Protein AF-A0A1F7D839-F1 (afdb_monomer_lite)

pLDDT: mean 85.62, std 17.8, range [34.28, 97.19]

Secondary structure (DSSP, 8-state):
-----------------------HHHHHHSHHHHHHHHH-SS--HHHHHHHHHHGGGS-HHHHHHHHHHHHHHHHHHHHHHHHHHHHHHHHHHHHHHHHHHHHHHHHHHHHHHHHHHHHHHHHHHHHHHHHHHHTT-

Foldseek 3Di:
DDDDDDPDDDDPPPPDPLDQDADVVCCVVPVPLLVLLVPDPVDDSVRSNVCRVCVVVDDPVRSVVSSVVSVVSVVVVVVVVVVVVVVVVVVVVVVVVVVVVVVVVVVVVVVVVVVVVVVVVVVVVVVVVVVVVVVVD

Structure (mmCIF, N/CA/C/O backbone):
data_AF-A0A1F7D839-F1
#
_entry.id   AF-A0A1F7D839-F1
#
loop_
_atom_site.group_PDB
_atom_site.id
_atom_site.type_symbol
_atom_site.label_atom_id
_atom_site.label_alt_id
_atom_site.label_comp_id
_atom_site.label_asym_id
_atom_site.label_entity_id
_atom_site.label_seq_id
_atom_site.pdbx_PDB_ins_code
_atom_site.Cartn_x
_atom_site.Cartn_y
_atom_site.Cartn_z
_atom_site.occupancy
_atom_site.B_iso_or_equiv
_atom_site.auth_seq_id
_atom_site.auth_comp_id
_atom_site.auth_asym_id
_atom_site.auth_atom_id
_atom_site.pdbx_PDB_model_num
ATOM 1 N N . MET A 1 1 ? -49.360 34.732 -10.204 1.00 42.09 1 MET A N 1
ATOM 2 C CA . MET A 1 1 ? -48.818 33.584 -10.960 1.00 42.09 1 MET A CA 1
ATOM 3 C C . MET A 1 1 ? -47.312 33.743 -11.004 1.00 42.09 1 MET A C 1
ATOM 5 O O . MET A 1 1 ? -46.820 34.710 -11.570 1.00 42.09 1 MET A O 1
ATOM 9 N N . ILE A 1 2 ? -46.635 32.881 -10.255 1.00 42.38 2 ILE A N 1
ATOM 10 C CA . ILE A 1 2 ? -45.203 32.903 -9.953 1.00 42.38 2 ILE A CA 1
ATOM 11 C C . ILE A 1 2 ? -44.461 32.278 -11.145 1.00 42.38 2 ILE A C 1
ATOM 13 O O . ILE A 1 2 ? -44.912 31.267 -11.675 1.00 42.38 2 ILE A O 1
ATOM 17 N N . ARG A 1 3 ? -43.379 32.913 -11.613 1.00 46.06 3 ARG A N 1
ATOM 18 C CA . ARG A 1 3 ? -42.468 32.339 -12.615 1.00 46.06 3 ARG A CA 1
ATOM 19 C C . ARG A 1 3 ? -41.436 31.496 -11.872 1.00 46.06 3 ARG A C 1
ATOM 21 O O . ARG A 1 3 ? -40.527 32.049 -11.259 1.00 46.06 3 ARG A O 1
ATOM 28 N N . ASP A 1 4 ? -41.621 30.183 -11.916 1.00 44.28 4 ASP A N 1
ATOM 29 C CA . ASP A 1 4 ? -40.698 29.210 -11.347 1.00 44.28 4 ASP A CA 1
ATOM 30 C C . ASP A 1 4 ? -39.407 29.115 -12.170 1.00 44.28 4 ASP A C 1
ATOM 32 O O . ASP A 1 4 ? -39.407 28.855 -13.371 1.00 44.28 4 ASP A O 1
ATOM 36 N N . SER A 1 5 ? -38.308 29.391 -11.471 1.00 45.00 5 SER A N 1
ATOM 37 C CA . SER A 1 5 ? -37.094 28.577 -11.389 1.00 45.00 5 SER A CA 1
ATOM 38 C C . SER A 1 5 ? -36.917 27.456 -12.424 1.00 45.00 5 SER A C 1
ATOM 40 O O . SER A 1 5 ? -37.603 26.440 -12.371 1.00 45.00 5 SER A O 1
ATOM 42 N N . ALA A 1 6 ? -35.878 27.582 -13.254 1.00 46.62 6 ALA A N 1
ATOM 43 C CA . ALA A 1 6 ? -35.004 26.459 -13.594 1.00 46.62 6 ALA A CA 1
ATOM 44 C C . ALA A 1 6 ? -33.684 26.981 -14.181 1.00 46.62 6 ALA A C 1
ATOM 46 O O . ALA A 1 6 ? -33.511 27.136 -15.388 1.00 46.62 6 ALA A O 1
ATOM 47 N N . TYR A 1 7 ? -32.735 27.240 -13.285 1.00 40.94 7 TYR A N 1
ATOM 48 C CA . TYR A 1 7 ? -31.309 27.239 -13.584 1.00 40.94 7 TYR A CA 1
ATOM 49 C C . TYR A 1 7 ? -30.934 25.797 -13.968 1.00 40.94 7 TYR A C 1
ATOM 51 O O . TYR A 1 7 ? -30.691 24.960 -13.102 1.00 40.94 7 TYR A O 1
ATOM 59 N N . SER A 1 8 ? -30.984 25.462 -15.260 1.00 44.66 8 SER A N 1
ATOM 60 C CA . SER A 1 8 ? -30.549 24.151 -15.750 1.00 44.66 8 SER A CA 1
ATOM 61 C C . SER A 1 8 ? -29.035 24.171 -15.929 1.00 44.66 8 SER A C 1
ATOM 63 O O . SER A 1 8 ? -28.501 24.515 -16.981 1.00 44.66 8 SER A O 1
ATOM 65 N N . GLY A 1 9 ? -28.339 23.848 -14.841 1.00 43.59 9 GLY A N 1
ATOM 66 C CA . GLY A 1 9 ? -26.965 23.391 -14.906 1.00 43.59 9 GLY A CA 1
ATOM 67 C C . GLY A 1 9 ? -26.942 21.974 -15.462 1.00 43.59 9 GLY A C 1
ATOM 68 O O . GLY A 1 9 ? -27.378 21.040 -14.794 1.00 43.59 9 GLY A O 1
ATOM 69 N N . HIS A 1 10 ? -26.385 21.804 -16.655 1.00 45.75 10 HIS A N 1
ATOM 70 C CA . HIS A 1 10 ? -25.750 20.554 -17.050 1.00 45.75 10 HIS A CA 1
ATOM 71 C C . HIS A 1 10 ? -24.274 20.849 -17.276 1.00 45.75 10 HIS A C 1
ATOM 73 O O . HIS A 1 10 ? -23.823 21.201 -18.362 1.00 45.75 10 HIS A O 1
ATOM 79 N N . VAL A 1 11 ? -23.551 20.749 -16.158 1.00 42.53 11 VAL A N 1
ATOM 80 C CA . VAL A 1 11 ? -22.141 20.373 -16.107 1.00 42.53 11 VAL A CA 1
ATOM 81 C C . VAL A 1 11 ? -21.924 19.245 -17.110 1.00 42.53 11 VAL A C 1
ATOM 83 O O . VAL A 1 11 ? -22.442 18.142 -16.944 1.00 42.53 11 VAL A O 1
ATOM 86 N N . ALA A 1 12 ? -21.198 19.554 -18.180 1.00 39.97 12 ALA A N 1
ATOM 87 C CA . ALA A 1 12 ? -20.601 18.543 -19.025 1.00 39.97 12 ALA A CA 1
ATOM 88 C C . ALA A 1 12 ? -19.594 17.789 -18.151 1.00 39.97 12 ALA A C 1
ATOM 90 O O . ALA A 1 12 ? -18.497 18.277 -17.888 1.00 39.97 12 ALA A O 1
ATOM 91 N N . ASP A 1 13 ? -20.012 16.629 -17.650 1.00 38.56 13 ASP A N 1
ATOM 92 C CA . ASP A 1 13 ? -19.143 15.639 -17.027 1.00 38.56 13 ASP A CA 1
ATOM 93 C C . ASP A 1 13 ? -18.231 15.073 -18.125 1.00 38.56 13 ASP A C 1
ATOM 95 O O . ASP A 1 13 ? -18.497 14.042 -18.745 1.00 38.56 13 ASP A O 1
ATOM 99 N N . SER A 1 14 ? -17.179 15.825 -18.451 1.00 34.28 14 SER A N 1
ATOM 100 C CA . SER A 1 14 ? -16.075 15.353 -19.270 1.00 34.28 14 SER A CA 1
ATOM 101 C C . SER A 1 14 ? -15.263 14.366 -18.437 1.00 34.28 14 SER A C 1
ATOM 103 O O . SER A 1 14 ? -14.247 14.723 -17.841 1.00 34.28 14 SER A O 1
ATOM 105 N N . LYS A 1 15 ? -15.711 13.109 -18.398 1.00 39.03 15 LYS A N 1
ATOM 106 C CA . LYS A 1 15 ? -14.861 11.989 -17.992 1.00 39.03 15 LYS A CA 1
ATOM 107 C C . LYS A 1 15 ? -13.721 11.879 -18.999 1.00 39.03 15 LYS A C 1
ATOM 109 O O . LYS A 1 15 ? -13.871 11.322 -20.083 1.00 39.03 15 LYS A O 1
ATOM 114 N N . THR A 1 16 ? -12.593 12.472 -18.639 1.00 36.50 16 THR A N 1
ATOM 115 C CA . THR A 1 16 ? -11.294 12.331 -19.286 1.00 36.50 16 THR A CA 1
ATOM 116 C C . THR A 1 16 ? -10.898 10.859 -19.326 1.00 36.50 16 THR A C 1
ATOM 118 O O . THR A 1 16 ? -10.528 10.278 -18.310 1.00 36.50 16 THR A O 1
ATOM 121 N N . SER A 1 17 ? -10.961 10.239 -20.501 1.00 45.34 17 SER A N 1
ATOM 122 C CA . SER A 1 17 ? -10.270 8.979 -20.768 1.00 45.34 17 SER A CA 1
ATOM 123 C C . SER A 1 17 ? -8.862 9.284 -21.290 1.00 45.34 17 SER A C 1
ATOM 125 O O . SER A 1 17 ? -8.618 9.242 -22.497 1.00 45.34 17 SER A O 1
ATOM 127 N N . THR A 1 18 ? -7.929 9.624 -20.400 1.00 52.62 18 THR A N 1
ATOM 128 C CA . THR A 1 18 ? -6.491 9.721 -20.705 1.00 52.62 18 THR A CA 1
ATOM 129 C C . THR A 1 18 ? -5.874 8.323 -20.715 1.00 52.62 18 THR A C 1
ATOM 131 O O . THR A 1 18 ? -5.151 7.919 -19.815 1.00 52.62 18 THR A O 1
ATOM 134 N N . GLY A 1 19 ? -6.207 7.523 -21.730 1.00 76.19 19 GLY A N 1
ATOM 135 C CA . GLY A 1 19 ? -5.601 6.203 -21.901 1.00 76.19 19 GLY A CA 1
ATOM 136 C C . GLY A 1 19 ? -4.135 6.324 -22.323 1.00 76.19 19 GLY A C 1
ATOM 137 O O . GLY A 1 19 ? -3.863 6.789 -23.432 1.00 76.19 19 GLY A O 1
ATOM 138 N N . ILE A 1 20 ? -3.212 5.881 -21.463 1.00 87.00 20 ILE A N 1
ATOM 139 C CA . ILE A 1 20 ? -1.769 5.814 -21.750 1.00 87.00 20 ILE A CA 1
ATOM 140 C C . ILE A 1 20 ? -1.540 4.950 -22.998 1.00 87.00 20 ILE A C 1
ATOM 142 O O . ILE A 1 20 ? -1.973 3.797 -23.075 1.00 87.00 20 ILE A O 1
ATOM 146 N N . GLN A 1 21 ? -0.845 5.510 -23.983 1.00 92.56 21 GLN A N 1
ATOM 147 C CA . GLN A 1 21 ? -0.511 4.871 -25.249 1.00 92.56 21 GLN A CA 1
ATOM 148 C C . GLN A 1 21 ? 0.834 4.162 -25.129 1.00 92.56 21 GLN A C 1
ATOM 150 O O . GLN A 1 21 ? 1.883 4.794 -24.999 1.00 92.56 21 GLN A O 1
ATOM 155 N N . ILE A 1 22 ? 0.806 2.832 -25.201 1.00 91.00 22 ILE A N 1
ATOM 156 C CA . ILE A 1 22 ? 2.002 1.999 -25.064 1.00 91.00 22 ILE A CA 1
ATOM 157 C C . ILE A 1 22 ? 2.167 1.157 -26.331 1.00 91.00 22 ILE A C 1
ATOM 159 O O . ILE A 1 22 ? 1.348 0.260 -26.561 1.00 91.00 22 ILE A O 1
ATOM 163 N N . PRO A 1 23 ? 3.222 1.401 -27.128 1.00 92.88 23 PRO A N 1
ATOM 164 C CA . PRO A 1 23 ? 3.565 0.570 -28.276 1.00 92.88 23 PRO A CA 1
ATOM 165 C C . PRO A 1 23 ? 3.751 -0.900 -27.887 1.00 92.88 23 PRO A C 1
ATOM 167 O O . PRO A 1 23 ? 4.393 -1.212 -26.880 1.00 92.88 23 PRO A O 1
ATOM 170 N N . ASP A 1 24 ? 3.238 -1.819 -28.704 1.00 91.62 24 ASP A N 1
ATOM 171 C CA . ASP A 1 24 ? 3.298 -3.256 -28.405 1.00 91.62 24 ASP A CA 1
ATOM 172 C C . ASP A 1 24 ? 4.733 -3.794 -28.342 1.00 91.62 24 ASP A C 1
ATOM 174 O O . ASP A 1 24 ? 5.024 -4.697 -27.556 1.00 91.62 24 ASP A O 1
ATOM 178 N N . ASP A 1 25 ? 5.655 -3.198 -29.097 1.00 92.56 25 ASP A N 1
ATOM 179 C CA . ASP A 1 25 ? 7.074 -3.553 -29.050 1.00 92.56 25 ASP A CA 1
ATOM 180 C C . ASP A 1 25 ? 7.700 -3.231 -27.688 1.00 92.56 25 ASP A C 1
ATOM 182 O O . ASP A 1 25 ? 8.493 -4.020 -27.169 1.00 92.56 25 ASP A O 1
ATOM 186 N N . LEU A 1 26 ? 7.298 -2.123 -27.053 1.00 92.81 26 LEU A N 1
ATOM 187 C CA . LEU A 1 26 ? 7.756 -1.777 -25.705 1.00 92.81 26 LEU A CA 1
ATOM 188 C C . LEU A 1 26 ? 7.143 -2.690 -24.647 1.00 92.81 26 LEU A C 1
ATOM 190 O O . LEU A 1 26 ? 7.860 -3.115 -23.743 1.00 92.81 26 LEU A O 1
ATOM 194 N N . LYS A 1 27 ? 5.867 -3.071 -24.790 1.00 92.12 27 LYS A N 1
ATOM 195 C CA . LYS A 1 27 ? 5.242 -4.068 -23.901 1.00 92.12 27 LYS A CA 1
ATOM 196 C C . LYS A 1 27 ? 5.970 -5.408 -23.956 1.00 92.12 27 LYS A C 1
ATOM 198 O O . LYS A 1 27 ? 6.146 -6.046 -22.926 1.00 92.12 27 LYS A O 1
ATOM 203 N N . LYS A 1 28 ? 6.406 -5.833 -25.145 1.00 94.00 28 LYS A N 1
ATOM 204 C CA . LYS A 1 28 ? 7.153 -7.087 -25.326 1.00 94.00 28 LYS A CA 1
ATOM 205 C C . LYS A 1 28 ? 8.584 -6.992 -24.807 1.00 94.00 28 LYS A C 1
ATOM 207 O O . LYS A 1 28 ? 9.078 -7.951 -24.225 1.00 94.00 28 LYS A O 1
ATOM 212 N N . LYS A 1 29 ? 9.253 -5.856 -25.024 1.00 92.56 29 LYS A N 1
ATOM 213 C CA . LYS A 1 29 ? 10.661 -5.663 -24.649 1.00 92.56 29 LYS A CA 1
ATOM 214 C C . LYS A 1 29 ? 10.847 -5.398 -23.154 1.00 92.56 29 LYS A C 1
ATOM 216 O O . LYS A 1 29 ? 11.829 -5.856 -22.578 1.00 92.56 29 LYS A O 1
ATOM 221 N N . PHE A 1 30 ? 9.911 -4.685 -22.530 1.00 93.62 30 PHE A N 1
ATOM 222 C CA . PHE A 1 30 ? 9.997 -4.251 -21.134 1.00 93.62 30 PHE A CA 1
ATOM 223 C C . PHE A 1 30 ? 8.700 -4.525 -20.345 1.00 93.62 30 PHE A C 1
ATOM 225 O O . PHE A 1 30 ? 8.171 -3.608 -19.714 1.00 93.62 30 PHE A O 1
ATOM 232 N N . PRO A 1 31 ? 8.171 -5.764 -20.338 1.00 93.88 31 PRO A N 1
ATOM 233 C CA . PRO A 1 31 ? 6.862 -6.063 -19.750 1.00 93.88 31 PRO A CA 1
ATOM 234 C C . PRO A 1 31 ? 6.789 -5.708 -18.260 1.00 93.88 31 PRO A C 1
ATOM 236 O O . PRO A 1 31 ? 5.824 -5.092 -17.811 1.00 93.88 31 PRO A O 1
ATOM 239 N N . GLU A 1 32 ? 7.831 -6.043 -17.497 1.00 93.12 32 GLU A N 1
ATOM 240 C CA . GLU A 1 32 ? 7.885 -5.758 -16.059 1.00 93.12 32 GLU A CA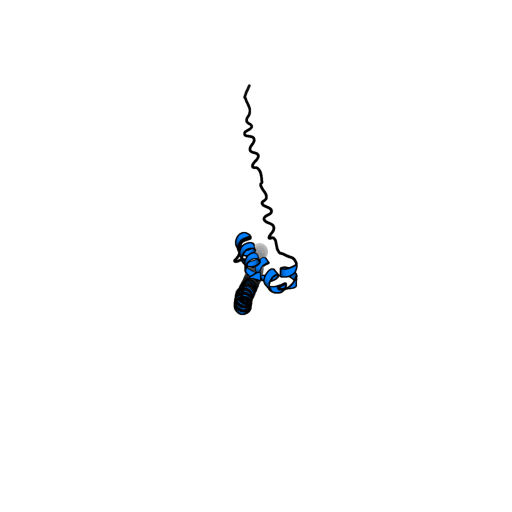 1
ATOM 241 C C . GLU A 1 32 ? 7.971 -4.260 -15.765 1.00 93.12 32 GLU A C 1
ATOM 243 O O . GLU A 1 32 ? 7.256 -3.762 -14.902 1.00 93.12 32 GLU A O 1
ATOM 248 N N . LEU A 1 33 ? 8.828 -3.533 -16.488 1.00 94.81 33 LEU A N 1
ATOM 249 C CA . LEU A 1 33 ? 9.035 -2.105 -16.256 1.00 94.81 33 LEU A CA 1
ATOM 250 C C . LEU A 1 33 ? 7.803 -1.286 -16.653 1.00 94.81 33 LEU A C 1
ATOM 252 O O . LEU A 1 33 ? 7.428 -0.370 -15.931 1.00 94.81 33 LEU A O 1
ATOM 256 N N . ILE A 1 34 ? 7.131 -1.656 -17.747 1.00 95.25 34 ILE A N 1
ATOM 257 C CA . ILE A 1 34 ? 5.833 -1.076 -18.106 1.00 95.25 34 ILE A CA 1
ATOM 258 C C . ILE A 1 34 ? 4.813 -1.323 -16.990 1.00 95.25 34 ILE A C 1
ATOM 260 O O . ILE A 1 34 ? 4.105 -0.399 -16.598 1.00 95.25 34 ILE A O 1
ATOM 264 N N . GLY A 1 35 ? 4.770 -2.539 -16.437 1.00 94.38 35 GLY A N 1
ATOM 265 C CA . GLY A 1 35 ? 3.924 -2.845 -15.285 1.00 94.38 35 GLY A CA 1
ATOM 266 C C . GLY A 1 35 ? 4.221 -1.948 -14.081 1.00 94.38 35 GLY A C 1
ATOM 267 O O . GLY A 1 35 ? 3.291 -1.420 -13.479 1.00 94.38 35 GLY A O 1
ATOM 268 N N . LEU A 1 36 ? 5.500 -1.731 -13.763 1.00 95.88 36 LEU A N 1
ATOM 269 C CA . LEU A 1 36 ? 5.922 -0.853 -12.669 1.00 95.88 36 LEU A CA 1
ATOM 270 C C . LEU A 1 36 ? 5.535 0.612 -12.907 1.00 95.88 36 LEU A C 1
ATOM 272 O O . LEU A 1 36 ? 5.005 1.238 -11.999 1.00 95.88 36 LEU A O 1
ATOM 276 N N . ILE A 1 37 ? 5.731 1.145 -14.117 1.00 94.75 37 ILE A N 1
ATOM 277 C CA . ILE A 1 37 ? 5.356 2.528 -14.461 1.00 94.75 37 ILE A CA 1
ATOM 278 C C . ILE A 1 37 ? 3.841 2.729 -14.320 1.00 94.75 37 ILE A C 1
ATOM 280 O O . ILE A 1 37 ? 3.394 3.713 -13.740 1.00 94.75 37 ILE A O 1
ATOM 284 N N . LEU A 1 38 ? 3.038 1.780 -14.811 1.00 93.12 38 LEU A N 1
ATOM 285 C CA . LEU A 1 38 ? 1.576 1.865 -14.729 1.00 93.12 38 LEU A CA 1
ATOM 286 C C . LEU A 1 38 ? 1.035 1.716 -13.303 1.00 93.12 38 LEU A C 1
ATOM 288 O O . LEU A 1 38 ? -0.026 2.254 -13.001 1.00 93.12 38 LEU A O 1
ATOM 292 N N . GLN A 1 39 ? 1.737 0.967 -12.451 1.00 93.00 39 GLN A N 1
ATOM 293 C CA . GLN A 1 39 ? 1.359 0.748 -11.053 1.00 93.00 39 GLN A CA 1
ATOM 294 C C . GLN A 1 39 ? 1.931 1.797 -10.097 1.00 93.00 39 GLN A C 1
ATOM 296 O O . GLN A 1 39 ? 1.507 1.832 -8.947 1.00 93.00 39 GLN A O 1
ATOM 301 N N . SER A 1 40 ? 2.894 2.610 -10.534 1.00 94.12 40 SER A N 1
ATOM 302 C CA . SER A 1 40 ? 3.527 3.610 -9.677 1.00 94.12 40 SER A CA 1
ATOM 303 C C . SER A 1 40 ? 2.505 4.657 -9.233 1.00 94.12 40 SER A C 1
ATOM 305 O O . SER A 1 40 ? 1.794 5.248 -10.057 1.00 94.12 40 SER A O 1
ATOM 307 N N . GLU A 1 41 ? 2.427 4.861 -7.919 1.00 90.69 41 GLU A N 1
ATOM 308 C CA . GLU A 1 41 ? 1.549 5.851 -7.288 1.00 90.69 41 GLU A CA 1
ATOM 309 C C . GLU A 1 41 ? 2.182 7.246 -7.275 1.00 90.69 41 GLU A C 1
ATOM 311 O O . GLU A 1 41 ? 1.468 8.241 -7.176 1.00 90.69 41 GLU A O 1
ATOM 316 N N . SER A 1 42 ? 3.507 7.336 -7.430 1.00 89.06 42 SER A N 1
ATOM 317 C CA . SER A 1 42 ? 4.222 8.611 -7.548 1.00 89.06 42 SER A CA 1
ATOM 318 C C . SER A 1 42 ? 4.113 9.271 -8.925 1.00 89.06 42 SER A C 1
ATOM 320 O O . SER A 1 42 ? 4.598 10.389 -9.082 1.00 89.06 42 SER A O 1
ATOM 322 N N . MET A 1 43 ? 3.477 8.615 -9.905 1.00 92.00 43 MET A N 1
ATOM 323 C CA . MET A 1 43 ? 3.332 9.125 -11.271 1.00 92.00 43 MET A CA 1
ATOM 324 C C . MET A 1 43 ? 1.870 9.331 -11.666 1.00 92.00 43 MET A C 1
ATOM 326 O O . MET A 1 43 ? 1.036 8.436 -11.514 1.00 92.00 43 MET A O 1
ATOM 330 N N . ASN A 1 44 ? 1.579 10.478 -12.274 1.00 92.69 44 ASN A N 1
ATOM 331 C CA . ASN A 1 44 ? 0.325 10.715 -12.987 1.00 92.69 44 ASN A CA 1
ATOM 332 C C . ASN A 1 44 ? 0.378 10.182 -14.437 1.00 92.69 44 ASN A C 1
ATOM 334 O O . ASN A 1 44 ? 1.413 9.717 -14.916 1.00 92.69 44 ASN A O 1
ATOM 338 N N . ASP A 1 45 ? -0.741 10.241 -15.163 1.00 92.50 45 ASP A N 1
ATOM 339 C CA . ASP A 1 45 ? -0.833 9.695 -16.526 1.00 92.50 45 ASP A CA 1
ATOM 340 C C . ASP A 1 45 ? 0.106 10.379 -17.535 1.00 92.50 45 ASP A C 1
ATOM 342 O O . ASP A 1 45 ? 0.631 9.711 -18.431 1.00 92.50 45 ASP A O 1
ATOM 346 N N . GLU A 1 46 ? 0.364 11.681 -17.386 1.00 93.88 46 GLU A N 1
ATOM 347 C CA . GLU A 1 46 ? 1.288 12.425 -18.252 1.00 93.88 46 GLU A CA 1
ATOM 348 C C . GLU A 1 46 ? 2.736 11.990 -18.008 1.00 93.88 46 GLU A C 1
ATOM 350 O O . GLU A 1 46 ? 3.479 11.734 -18.957 1.00 93.88 46 GLU A O 1
ATOM 355 N N . GLU A 1 47 ? 3.122 11.829 -16.742 1.00 94.44 47 GLU A N 1
ATOM 3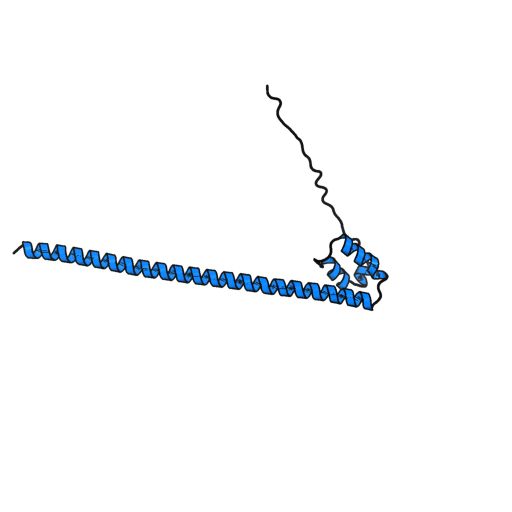56 C CA . GLU A 1 47 ? 4.444 11.337 -16.348 1.00 94.44 47 GLU A CA 1
ATOM 357 C C . GLU A 1 47 ? 4.657 9.898 -16.817 1.00 94.44 47 GLU A C 1
ATOM 359 O O . GLU A 1 47 ? 5.700 9.577 -17.390 1.00 94.44 47 GLU A O 1
ATOM 364 N N . ARG A 1 48 ? 3.651 9.030 -16.660 1.00 95.38 48 ARG A N 1
ATOM 365 C CA . ARG A 1 48 ? 3.702 7.654 -17.174 1.00 95.38 48 ARG A CA 1
ATOM 366 C C . ARG A 1 48 ? 3.892 7.636 -18.687 1.00 95.38 48 ARG A C 1
ATOM 368 O O . ARG A 1 48 ? 4.742 6.897 -19.185 1.00 95.38 48 ARG A O 1
ATOM 375 N N . GLN A 1 49 ? 3.144 8.461 -19.422 1.00 94.50 49 GLN A N 1
ATOM 376 C CA . GLN A 1 49 ? 3.300 8.572 -20.871 1.00 94.50 49 GLN A CA 1
ATOM 377 C C . GLN A 1 49 ? 4.690 9.096 -21.250 1.00 94.50 49 GLN A C 1
ATOM 379 O O . GLN A 1 49 ? 5.307 8.578 -22.183 1.00 94.50 49 GLN A O 1
ATOM 384 N N . TYR A 1 50 ? 5.203 10.089 -20.522 1.00 94.75 50 TYR A N 1
ATOM 385 C CA . TYR A 1 50 ? 6.550 10.615 -20.713 1.00 94.75 50 TYR A CA 1
ATOM 386 C C . TYR A 1 50 ? 7.604 9.516 -20.546 1.00 94.75 50 TYR A C 1
ATOM 388 O O . TYR A 1 50 ? 8.411 9.314 -21.455 1.00 94.75 50 TYR A O 1
ATOM 396 N N . TRP A 1 51 ? 7.549 8.744 -19.457 1.00 95.19 51 TRP A N 1
ATOM 397 C CA . TRP A 1 51 ? 8.464 7.624 -19.228 1.00 95.19 51 TRP A CA 1
ATOM 398 C C . TRP A 1 51 ? 8.388 6.583 -20.345 1.00 95.19 51 TRP A C 1
ATOM 400 O O . TRP A 1 51 ? 9.425 6.163 -20.860 1.00 95.19 51 TRP A O 1
ATOM 410 N N . VAL A 1 52 ? 7.179 6.223 -20.791 1.00 94.50 52 VAL A N 1
ATOM 411 C CA . VAL A 1 52 ? 6.986 5.297 -21.919 1.00 94.50 52 VAL A CA 1
ATOM 412 C C . VAL A 1 52 ? 7.633 5.822 -23.203 1.00 94.50 52 VAL A C 1
ATOM 414 O O . VAL A 1 52 ? 8.284 5.057 -23.915 1.00 94.50 52 VAL A O 1
ATOM 417 N N . ASN A 1 53 ? 7.508 7.120 -23.480 1.00 94.69 53 ASN A N 1
ATOM 418 C CA . ASN A 1 53 ? 8.071 7.742 -24.676 1.00 94.69 53 ASN A CA 1
ATOM 419 C C . ASN A 1 53 ? 9.606 7.774 -24.666 1.00 94.69 53 ASN A C 1
ATOM 421 O O . ASN A 1 53 ? 10.214 7.713 -25.734 1.00 94.69 53 ASN A O 1
ATOM 425 N N . ILE A 1 54 ? 10.238 7.852 -23.489 1.00 94.38 54 ILE A N 1
ATOM 426 C CA . ILE A 1 54 ? 11.704 7.904 -23.370 1.00 94.38 54 ILE A CA 1
ATOM 427 C C . ILE A 1 54 ? 12.363 6.526 -23.221 1.00 94.38 54 ILE A C 1
ATOM 429 O O . ILE A 1 54 ? 13.558 6.402 -23.484 1.00 94.38 54 ILE A O 1
ATOM 433 N N . LEU A 1 55 ? 11.612 5.465 -22.889 1.00 93.38 55 LEU A N 1
ATOM 434 C CA . LEU A 1 55 ? 12.129 4.084 -22.824 1.00 93.38 55 LEU A CA 1
ATOM 435 C C . LEU A 1 55 ? 13.004 3.665 -24.023 1.00 93.38 55 LEU A C 1
ATOM 437 O O . LEU A 1 55 ? 14.039 3.042 -23.786 1.00 93.38 55 LEU A O 1
ATOM 441 N N . PRO A 1 56 ? 12.659 3.977 -25.291 1.00 93.19 56 PRO A N 1
ATOM 442 C CA . PRO A 1 56 ? 13.467 3.571 -26.441 1.00 93.19 56 PRO A CA 1
ATOM 443 C C . PRO A 1 56 ? 14.857 4.213 -26.498 1.00 93.19 56 PRO A C 1
ATOM 445 O O . PRO A 1 56 ? 15.748 3.643 -27.126 1.00 93.19 56 PRO A O 1
ATOM 448 N N . VAL A 1 57 ? 15.030 5.392 -25.890 1.00 95.00 57 VAL A N 1
ATOM 449 C CA . VAL A 1 57 ? 16.276 6.177 -25.946 1.00 95.00 57 VAL A CA 1
ATOM 450 C C . VAL A 1 57 ? 17.125 6.050 -24.682 1.00 95.00 57 VAL A C 1
ATOM 452 O O . VAL A 1 57 ? 18.263 6.513 -24.669 1.00 95.00 57 VAL A O 1
ATOM 455 N N . MET A 1 58 ? 16.600 5.420 -23.628 1.00 93.44 58 MET A N 1
ATOM 456 C CA . MET A 1 58 ? 17.345 5.191 -22.393 1.00 93.44 58 MET A CA 1
ATOM 457 C C . MET A 1 58 ? 18.437 4.133 -22.565 1.00 93.44 58 MET A C 1
ATOM 459 O O . MET A 1 58 ? 18.275 3.129 -23.265 1.00 93.44 58 MET A O 1
ATOM 463 N N . THR A 1 59 ? 19.553 4.336 -21.867 1.00 96.50 59 THR A N 1
ATOM 464 C CA . THR A 1 59 ? 20.622 3.338 -21.781 1.00 96.50 59 THR A CA 1
ATOM 465 C C . THR A 1 59 ? 20.197 2.161 -20.894 1.00 96.50 59 THR A C 1
ATOM 467 O O . THR A 1 59 ? 19.325 2.312 -20.034 1.00 96.50 59 THR A O 1
ATOM 470 N N . PRO A 1 60 ? 20.826 0.979 -21.035 1.00 95.19 60 PRO A N 1
ATOM 471 C CA . PRO A 1 60 ? 20.536 -0.161 -20.163 1.00 95.19 60 PRO A CA 1
ATOM 472 C C . PRO A 1 60 ? 20.693 0.153 -18.668 1.00 95.19 60 PRO A C 1
ATOM 474 O O . PRO A 1 60 ? 19.898 -0.309 -17.857 1.00 95.19 60 PRO A O 1
ATOM 477 N N . GLU A 1 61 ? 21.679 0.977 -18.309 1.00 96.88 61 GLU A N 1
ATOM 478 C CA . GLU A 1 61 ? 21.903 1.417 -16.929 1.00 96.88 61 GLU A CA 1
ATOM 479 C C . GLU A 1 61 ? 20.766 2.313 -16.421 1.00 96.88 61 GLU A C 1
ATOM 481 O O . GLU A 1 61 ? 20.264 2.111 -15.320 1.00 96.88 61 GLU A O 1
ATOM 486 N N . GLN A 1 62 ? 20.295 3.260 -17.238 1.00 96.69 62 GLN A N 1
ATOM 487 C CA . GLN A 1 62 ? 19.149 4.108 -16.889 1.00 96.69 62 GLN A CA 1
ATOM 488 C C . GLN A 1 62 ? 17.868 3.287 -16.712 1.00 96.69 62 GLN A C 1
ATOM 490 O O . GLN A 1 62 ? 17.110 3.523 -15.773 1.00 96.69 62 GLN A O 1
ATOM 495 N N . ILE A 1 63 ? 17.653 2.293 -17.577 1.00 96.44 63 ILE A N 1
ATOM 496 C CA . ILE A 1 63 ? 16.527 1.356 -17.478 1.00 96.44 63 ILE A CA 1
ATOM 497 C C . ILE A 1 63 ? 16.600 0.569 -16.165 1.00 96.44 63 ILE A C 1
ATOM 499 O O . ILE A 1 63 ? 15.584 0.427 -15.483 1.00 96.44 63 ILE A O 1
ATOM 503 N N . GLN A 1 64 ? 17.788 0.082 -15.796 1.00 96.56 64 GLN A N 1
ATOM 504 C CA . GLN A 1 64 ? 17.991 -0.645 -14.546 1.00 96.56 64 GLN A CA 1
ATOM 505 C C . GLN A 1 64 ? 17.746 0.252 -13.326 1.00 96.56 64 GLN A C 1
ATOM 507 O O . GLN A 1 64 ? 16.975 -0.123 -12.448 1.00 96.56 64 GLN A O 1
ATOM 512 N N . ASN A 1 65 ? 18.295 1.468 -13.317 1.00 96.81 65 ASN A N 1
ATOM 513 C CA . ASN A 1 65 ? 18.080 2.433 -12.238 1.00 96.81 65 ASN A CA 1
ATOM 514 C C . ASN A 1 65 ? 16.593 2.774 -12.061 1.00 96.81 65 ASN A C 1
ATOM 516 O O . ASN A 1 65 ? 16.092 2.782 -10.938 1.00 96.81 65 ASN A O 1
ATOM 520 N N . LEU A 1 66 ? 15.864 3.010 -13.159 1.00 95.50 66 LEU A N 1
ATOM 521 C CA . LEU A 1 66 ? 14.421 3.253 -13.102 1.00 95.50 66 LEU A CA 1
ATOM 522 C C . LEU A 1 66 ? 13.675 2.035 -12.542 1.00 95.50 66 LEU A C 1
ATOM 524 O O . LEU A 1 66 ? 12.813 2.182 -11.677 1.00 95.50 66 LEU A O 1
ATOM 528 N N . LYS A 1 67 ? 14.025 0.826 -12.997 1.00 96.25 67 LYS A N 1
ATOM 529 C CA . LYS A 1 67 ? 13.445 -0.417 -12.477 1.00 96.25 67 LYS A CA 1
ATOM 530 C C . LYS A 1 67 ? 13.675 -0.557 -10.973 1.00 96.25 67 LYS A C 1
ATOM 532 O O . LYS A 1 67 ? 12.740 -0.924 -10.262 1.00 96.25 67 LYS A O 1
ATOM 537 N N . ASP A 1 68 ? 14.877 -0.262 -10.492 1.00 97.19 68 ASP A N 1
ATOM 538 C CA . ASP A 1 68 ? 15.234 -0.384 -9.078 1.00 97.19 68 ASP A CA 1
ATOM 539 C C . ASP A 1 68 ? 14.491 0.639 -8.216 1.00 97.19 68 ASP A C 1
ATOM 541 O O . ASP A 1 68 ? 13.951 0.274 -7.170 1.00 97.19 68 ASP A O 1
ATOM 545 N N . ILE A 1 69 ? 14.373 1.888 -8.682 1.00 96.75 69 ILE A N 1
ATOM 546 C CA . ILE A 1 69 ? 13.593 2.937 -8.008 1.00 96.75 69 ILE A CA 1
ATOM 547 C C . ILE A 1 69 ? 12.134 2.500 -7.844 1.00 96.75 69 ILE A C 1
ATOM 549 O O . ILE A 1 69 ? 11.625 2.482 -6.724 1.00 96.75 69 ILE A O 1
ATOM 553 N N . LEU A 1 70 ? 11.479 2.089 -8.933 1.00 96.62 70 LEU A N 1
ATOM 554 C CA . LEU A 1 70 ? 10.063 1.703 -8.907 1.00 96.62 70 LEU A CA 1
ATOM 555 C C . LEU A 1 70 ? 9.824 0.398 -8.137 1.00 96.62 70 LEU A C 1
ATOM 557 O O . LEU A 1 70 ? 8.802 0.222 -7.474 1.00 96.62 70 LEU A O 1
ATOM 561 N N . SER A 1 71 ? 10.776 -0.535 -8.192 1.00 95.88 71 SER A N 1
ATOM 562 C CA . SER A 1 71 ? 10.698 -1.771 -7.407 1.00 95.88 71 SER A CA 1
ATOM 563 C C . SER A 1 71 ? 10.810 -1.482 -5.912 1.00 95.88 71 SER A C 1
ATOM 565 O O . SER A 1 71 ? 10.071 -2.066 -5.118 1.00 95.88 71 SER A O 1
ATOM 567 N N . ASN A 1 72 ? 11.701 -0.569 -5.525 1.00 96.56 72 ASN A N 1
ATOM 568 C CA . ASN A 1 72 ? 11.857 -0.140 -4.142 1.00 96.56 72 ASN A CA 1
ATOM 569 C C . ASN A 1 72 ? 10.617 0.621 -3.650 1.00 96.56 72 ASN A C 1
ATOM 571 O O . ASN A 1 72 ? 10.110 0.308 -2.577 1.00 96.56 72 ASN A O 1
ATOM 575 N N . GLU A 1 73 ? 10.070 1.541 -4.452 1.00 95.56 73 GLU A N 1
ATOM 576 C CA . GLU A 1 73 ? 8.795 2.220 -4.171 1.00 95.56 73 GLU A CA 1
ATOM 577 C C . GLU A 1 73 ? 7.694 1.199 -3.845 1.00 95.56 73 GLU A C 1
ATOM 579 O O . GLU A 1 73 ? 7.110 1.226 -2.760 1.00 95.56 73 GLU A O 1
ATOM 584 N N . LYS A 1 74 ? 7.481 0.221 -4.733 1.00 94.81 74 LYS A N 1
ATOM 585 C CA . LYS A 1 74 ? 6.491 -0.845 -4.538 1.00 94.81 74 LYS A CA 1
ATOM 586 C C . LYS A 1 74 ? 6.720 -1.642 -3.250 1.00 94.81 74 LYS A C 1
ATOM 588 O O . LYS A 1 74 ? 5.764 -1.989 -2.557 1.00 94.81 74 LYS A O 1
ATOM 593 N N . GLN A 1 75 ? 7.972 -1.964 -2.926 1.00 95.75 75 GLN A N 1
ATOM 594 C CA . GLN A 1 75 ? 8.309 -2.687 -1.697 1.00 95.75 75 GLN A CA 1
ATOM 595 C C . GLN A 1 75 ? 8.042 -1.849 -0.444 1.00 95.75 75 GLN A C 1
ATOM 597 O O . GLN A 1 75 ? 7.533 -2.382 0.543 1.00 95.75 75 GLN A O 1
ATOM 602 N N . GLN A 1 76 ? 8.358 -0.554 -0.480 1.00 95.12 76 GLN A N 1
ATOM 603 C CA . GLN A 1 76 ? 8.114 0.362 0.630 1.00 95.12 76 GLN A CA 1
ATOM 604 C C . GLN A 1 76 ? 6.618 0.543 0.881 1.00 95.12 76 GLN A C 1
ATOM 606 O O . GLN A 1 76 ? 6.191 0.395 2.024 1.00 95.12 76 GLN A O 1
ATOM 611 N N . LEU A 1 77 ? 5.819 0.761 -0.168 1.00 94.25 77 LEU A N 1
ATOM 612 C CA . LEU A 1 77 ? 4.359 0.845 -0.054 1.00 94.25 77 LEU A CA 1
ATOM 613 C C . LEU A 1 77 ? 3.775 -0.447 0.534 1.00 94.25 77 LEU A C 1
ATOM 615 O O . LEU A 1 77 ? 3.082 -0.407 1.546 1.00 94.25 77 LEU A O 1
ATOM 619 N N . ALA A 1 78 ? 4.179 -1.615 0.024 1.00 93.69 78 ALA A N 1
ATOM 620 C CA . ALA A 1 78 ? 3.727 -2.895 0.571 1.00 93.69 78 ALA A CA 1
ATOM 621 C C . ALA A 1 78 ? 4.147 -3.115 2.041 1.00 93.69 78 ALA A C 1
ATOM 623 O O . ALA A 1 78 ? 3.428 -3.756 2.812 1.00 93.69 78 ALA A O 1
ATOM 624 N N . ALA A 1 79 ? 5.319 -2.622 2.451 1.00 94.81 79 ALA A N 1
ATOM 625 C CA . ALA A 1 79 ? 5.763 -2.690 3.842 1.00 94.81 79 ALA A CA 1
ATOM 626 C C . ALA A 1 79 ? 4.936 -1.767 4.750 1.00 94.81 79 ALA A C 1
ATOM 628 O O . ALA A 1 79 ? 4.589 -2.154 5.870 1.00 94.81 79 ALA A O 1
ATOM 629 N N . ILE A 1 80 ? 4.600 -0.575 4.255 1.00 93.06 80 ILE A N 1
ATOM 630 C CA . ILE A 1 80 ? 3.730 0.388 4.925 1.00 93.06 80 ILE A CA 1
ATOM 631 C C . ILE A 1 80 ? 2.330 -0.209 5.112 1.00 93.06 80 ILE A C 1
ATOM 633 O O . ILE A 1 80 ? 1.843 -0.251 6.243 1.00 93.06 80 ILE A O 1
ATOM 637 N N . ASP A 1 81 ? 1.738 -0.771 4.060 1.00 91.19 81 ASP A N 1
ATOM 638 C CA . ASP A 1 81 ? 0.418 -1.408 4.113 1.00 91.19 81 ASP A CA 1
ATOM 639 C C . ASP A 1 81 ? 0.369 -2.536 5.142 1.00 91.19 81 ASP A C 1
ATOM 641 O O . ASP A 1 81 ? -0.531 -2.594 5.980 1.00 91.19 81 ASP A O 1
ATOM 645 N N . ARG A 1 82 ? 1.383 -3.411 5.151 1.00 94.06 82 ARG A N 1
ATOM 646 C CA . ARG A 1 82 ? 1.488 -4.492 6.146 1.00 94.06 82 ARG A CA 1
ATOM 647 C C . ARG A 1 82 ? 1.586 -3.955 7.569 1.00 94.06 82 ARG A C 1
ATOM 649 O O . ARG A 1 82 ? 0.990 -4.529 8.481 1.00 94.06 82 ARG A O 1
ATOM 656 N N . LYS A 1 83 ? 2.345 -2.875 7.776 1.00 92.06 83 LYS A N 1
ATOM 657 C CA . LYS A 1 83 ? 2.491 -2.245 9.091 1.00 92.06 83 LYS A CA 1
ATOM 658 C C . LYS A 1 83 ? 1.156 -1.675 9.572 1.00 92.06 83 LYS A C 1
ATOM 660 O O . LYS A 1 83 ? 0.800 -1.901 10.726 1.00 92.06 83 LYS A O 1
ATOM 665 N N . TYR A 1 84 ? 0.420 -0.983 8.705 1.00 90.38 84 TYR A N 1
ATOM 666 C CA . TYR A 1 84 ? -0.880 -0.413 9.058 1.00 90.38 84 TYR A CA 1
ATOM 667 C C . TYR A 1 84 ? -1.962 -1.477 9.247 1.00 90.38 84 TYR A C 1
ATOM 669 O O . TYR A 1 84 ? -2.711 -1.390 10.215 1.00 90.38 84 TYR A O 1
ATOM 677 N N . ALA A 1 85 ? -1.999 -2.517 8.411 1.00 90.19 85 ALA A N 1
ATOM 678 C CA . ALA A 1 85 ? -2.919 -3.640 8.587 1.00 90.19 85 ALA A CA 1
ATOM 679 C C . ALA A 1 85 ? -2.737 -4.308 9.961 1.00 90.19 85 ALA A C 1
ATOM 681 O O . ALA A 1 85 ? -3.707 -4.502 10.691 1.00 90.19 85 ALA A O 1
ATOM 682 N N . LYS A 1 86 ? -1.483 -4.567 10.354 1.00 90.62 86 LYS A N 1
ATOM 683 C CA . LYS A 1 86 ? -1.153 -5.134 11.668 1.00 90.62 86 LYS A CA 1
ATOM 684 C C . LYS A 1 86 ? -1.529 -4.206 12.826 1.00 90.62 86 LYS A C 1
ATOM 686 O O . LYS A 1 86 ? -1.944 -4.668 13.885 1.00 90.62 86 LYS A O 1
ATOM 691 N N . GLU A 1 87 ? -1.356 -2.898 12.652 1.00 91.19 87 GLU A N 1
ATOM 692 C CA . GLU A 1 87 ? -1.716 -1.924 13.683 1.00 91.19 87 GLU A CA 1
ATOM 693 C C . GLU A 1 87 ? -3.232 -1.846 13.893 1.00 91.19 87 GLU A C 1
ATOM 695 O O . GLU A 1 87 ? -3.691 -1.828 15.033 1.00 91.19 87 GLU A O 1
ATOM 700 N N . ILE A 1 88 ? -4.008 -1.865 12.807 1.00 87.56 88 ILE A N 1
ATOM 701 C CA . ILE A 1 88 ? -5.475 -1.895 12.855 1.00 87.56 88 ILE A CA 1
ATOM 702 C C . ILE A 1 88 ? -5.969 -3.163 13.561 1.00 87.56 88 ILE A C 1
ATOM 704 O O . ILE A 1 88 ? -6.833 -3.075 14.433 1.00 87.56 88 ILE A O 1
ATOM 708 N N . GLU A 1 89 ? -5.396 -4.324 13.232 1.00 90.69 89 GLU A N 1
ATOM 709 C CA . GLU A 1 89 ? -5.717 -5.602 13.882 1.00 90.69 89 GLU A CA 1
ATOM 710 C C . GLU A 1 89 ? -5.463 -5.539 15.396 1.00 90.69 89 GLU A C 1
ATOM 712 O O . GLU A 1 89 ? -6.363 -5.817 16.188 1.00 90.69 89 GLU A O 1
ATOM 717 N N . ARG A 1 90 ? -4.287 -5.048 15.808 1.00 91.06 90 ARG A N 1
ATOM 718 C CA . ARG A 1 90 ? -3.919 -4.883 17.223 1.00 91.06 90 ARG A CA 1
ATOM 719 C C . ARG A 1 90 ? -4.876 -3.968 17.988 1.00 91.06 90 ARG A C 1
ATOM 721 O O . ARG A 1 90 ? -5.220 -4.249 19.138 1.00 91.06 90 ARG A O 1
ATOM 728 N N . ILE A 1 91 ? -5.287 -2.856 17.379 1.00 89.69 91 ILE A N 1
ATOM 729 C CA . ILE A 1 91 ? -6.252 -1.935 17.992 1.00 89.69 91 ILE A CA 1
ATOM 730 C C . ILE A 1 91 ? -7.604 -2.635 18.159 1.00 89.69 91 ILE A C 1
ATOM 732 O O . ILE A 1 91 ? -8.194 -2.555 19.236 1.00 89.69 91 ILE A O 1
ATOM 736 N N . GLY A 1 92 ? -8.066 -3.360 17.136 1.00 88.81 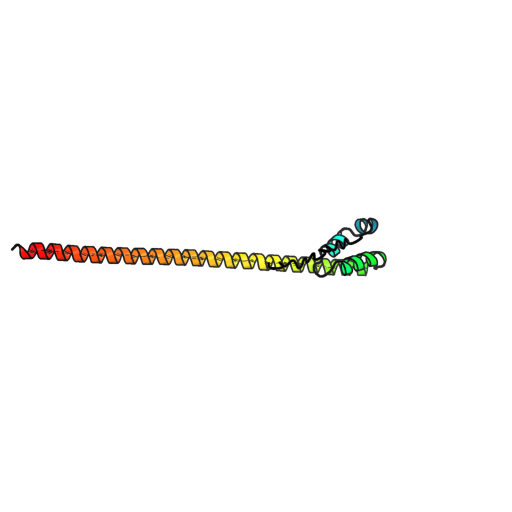92 GLY A N 1
ATOM 737 C CA . GLY A 1 92 ? -9.313 -4.122 17.192 1.00 88.81 92 GLY A CA 1
ATOM 738 C C . GLY A 1 92 ? -9.310 -5.190 18.290 1.00 88.81 92 GLY A C 1
ATOM 739 O O . GLY A 1 92 ? -10.257 -5.270 19.071 1.00 88.81 92 GLY A O 1
ATOM 740 N N . GLU A 1 93 ? -8.225 -5.960 18.409 1.00 89.38 93 GLU A N 1
ATOM 741 C CA . GLU A 1 93 ? -8.040 -6.946 19.484 1.00 89.38 93 GLU A CA 1
ATOM 742 C C . GLU A 1 93 ? -8.079 -6.301 20.876 1.00 89.38 93 GLU A C 1
ATOM 744 O O . GLU A 1 93 ? -8.732 -6.815 21.786 1.00 89.38 93 GLU A O 1
ATOM 749 N N . THR A 1 94 ? -7.414 -5.154 21.036 1.00 90.94 94 THR A N 1
ATOM 750 C CA . THR A 1 94 ? -7.367 -4.423 22.311 1.00 90.94 94 THR A CA 1
ATOM 751 C C . THR A 1 94 ? -8.760 -3.938 22.714 1.00 90.94 94 THR A C 1
ATOM 753 O O . THR A 1 94 ? -9.203 -4.194 23.832 1.00 90.94 94 THR A O 1
ATOM 756 N N . GLN A 1 95 ? -9.488 -3.311 21.786 1.00 89.62 95 GLN A N 1
ATOM 757 C CA . GLN A 1 95 ? -10.853 -2.837 22.032 1.00 89.62 95 GLN A CA 1
ATOM 758 C C . GLN A 1 95 ? -11.811 -3.987 22.367 1.00 89.62 95 GLN A C 1
ATOM 760 O O . GLN A 1 95 ? -12.659 -3.848 23.250 1.00 89.62 95 GLN A O 1
ATOM 765 N N . LEU A 1 96 ? -11.675 -5.137 21.699 1.00 90.19 96 LEU A N 1
ATOM 766 C CA . LEU A 1 96 ? -12.483 -6.319 21.992 1.00 90.19 96 LEU A CA 1
ATOM 767 C C . LEU A 1 96 ? -12.224 -6.845 23.412 1.00 90.19 96 LEU A C 1
ATOM 769 O O . LEU A 1 96 ? -13.171 -7.158 24.135 1.00 90.19 96 LEU A O 1
ATOM 773 N N . LEU A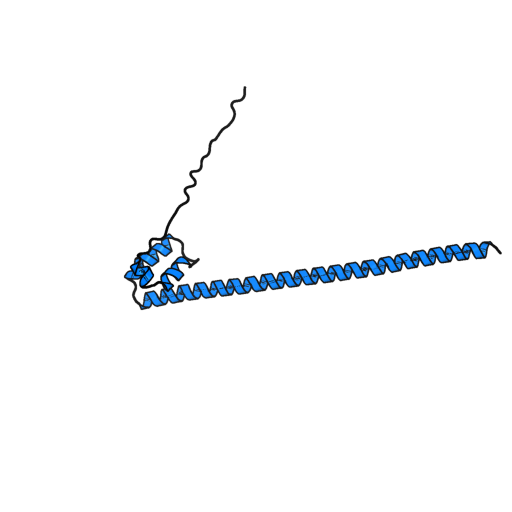 1 97 ? -10.956 -6.929 23.826 1.00 91.06 97 LEU A N 1
ATOM 774 C CA . LEU A 1 97 ? -10.586 -7.357 25.179 1.00 91.06 97 LEU A CA 1
ATOM 775 C C . LEU A 1 97 ? -11.145 -6.414 26.248 1.00 91.06 97 LEU A C 1
ATOM 777 O O . LEU A 1 97 ? -11.740 -6.882 27.219 1.00 91.06 97 LEU A O 1
ATOM 781 N N . GLU A 1 98 ? -11.020 -5.102 26.044 1.00 91.81 98 GLU A N 1
ATOM 782 C CA . GLU A 1 98 ? -11.574 -4.091 26.950 1.00 91.81 98 GLU A CA 1
ATOM 783 C C . GLU A 1 98 ? -13.094 -4.235 27.105 1.00 91.81 98 GLU A C 1
ATOM 785 O O . GLU A 1 98 ? -13.601 -4.263 28.228 1.00 91.81 98 GLU A O 1
ATOM 790 N N . GLN A 1 99 ? -13.828 -4.414 26.001 1.00 91.44 99 GLN A N 1
ATOM 791 C CA . GLN A 1 99 ? -15.280 -4.625 26.036 1.00 91.44 99 GLN A CA 1
ATOM 792 C C . GLN A 1 99 ? -15.667 -5.886 26.817 1.00 91.44 99 GLN A C 1
ATOM 794 O O . GLN A 1 99 ? -16.593 -5.857 27.633 1.00 91.44 99 GLN A O 1
ATOM 799 N N . VAL A 1 100 ? -14.944 -6.989 26.605 1.00 91.44 100 VAL A N 1
ATOM 800 C CA . VAL A 1 100 ? -15.174 -8.248 27.327 1.00 91.44 100 VAL A CA 1
ATOM 801 C C . VAL A 1 100 ? -14.919 -8.072 28.825 1.00 91.44 100 VAL A C 1
ATOM 803 O O . VAL A 1 100 ? -15.692 -8.567 29.653 1.00 91.44 100 VAL A O 1
ATOM 806 N N . ASP A 1 101 ? -13.856 -7.366 29.202 1.00 93.19 101 ASP A N 1
ATOM 807 C CA . ASP A 1 101 ? -13.516 -7.144 30.605 1.00 93.19 101 ASP A CA 1
ATOM 808 C C . ASP A 1 101 ? -14.481 -6.180 31.300 1.00 93.19 101 ASP A C 1
ATOM 810 O O . ASP A 1 101 ? -14.880 -6.432 32.448 1.00 93.19 101 ASP A O 1
ATOM 814 N N . GLU A 1 102 ? -14.942 -5.138 30.606 1.00 94.06 102 GLU A N 1
ATOM 815 C CA . GLU A 1 102 ? -16.025 -4.282 31.083 1.00 94.06 102 GLU A CA 1
ATOM 816 C C . GLU A 1 102 ? -17.313 -5.072 31.307 1.00 94.06 102 GLU A C 1
ATOM 818 O O . GLU A 1 102 ? -17.932 -4.957 32.370 1.00 94.06 102 GLU A O 1
ATOM 823 N N . GLU A 1 103 ? -17.715 -5.908 30.349 1.00 94.06 103 GLU A N 1
ATOM 824 C CA . GLU A 1 103 ? -18.927 -6.713 30.470 1.00 94.06 103 GLU A CA 1
ATOM 825 C C . GLU A 1 103 ? -18.827 -7.688 31.652 1.00 94.06 103 GLU A C 1
ATOM 827 O O . GLU A 1 103 ? -19.747 -7.792 32.472 1.00 94.06 103 GLU A O 1
ATOM 832 N N . ARG A 1 104 ? -17.678 -8.356 31.812 1.00 93.50 104 ARG A N 1
ATOM 833 C CA . ARG A 1 104 ? -17.405 -9.218 32.972 1.00 93.50 104 ARG A CA 1
ATOM 834 C C . ARG A 1 104 ? -17.485 -8.440 34.280 1.00 93.50 104 ARG A C 1
ATOM 836 O O . ARG A 1 104 ? -18.040 -8.949 35.256 1.00 93.50 104 ARG A O 1
ATOM 843 N N . ARG A 1 105 ? -16.946 -7.218 34.326 1.00 95.19 105 ARG A N 1
ATOM 844 C CA . ARG A 1 105 ? -17.011 -6.351 35.510 1.00 95.19 105 ARG A CA 1
ATOM 845 C C . ARG A 1 105 ? -18.454 -5.972 35.835 1.00 95.19 105 ARG A C 1
ATOM 847 O O . ARG A 1 105 ? -18.865 -6.188 36.971 1.00 95.19 105 ARG A O 1
ATOM 854 N N . ARG A 1 106 ? -19.237 -5.525 34.847 1.00 95.81 106 ARG A N 1
ATOM 855 C CA . ARG A 1 106 ? -20.667 -5.204 35.013 1.00 95.81 106 ARG A CA 1
ATOM 856 C C . ARG A 1 106 ? -21.454 -6.406 35.530 1.00 95.81 106 ARG A C 1
ATOM 858 O O . ARG A 1 106 ? -22.167 -6.280 36.519 1.00 95.81 106 ARG A O 1
ATOM 865 N N . ARG A 1 107 ? -21.255 -7.595 34.946 1.00 94.50 107 ARG A N 1
ATOM 866 C CA . ARG A 1 107 ? -21.908 -8.839 35.396 1.00 94.50 107 ARG A CA 1
ATOM 867 C C . ARG A 1 107 ? -21.561 -9.194 36.846 1.00 94.50 107 ARG A C 1
ATOM 869 O O . ARG A 1 107 ? -22.439 -9.652 37.571 1.00 94.50 107 ARG A O 1
ATOM 876 N N . ARG A 1 108 ? -20.310 -8.997 37.281 1.00 94.44 108 ARG A N 1
ATOM 877 C CA . ARG A 1 108 ? -19.898 -9.225 38.681 1.00 94.44 108 ARG A CA 1
ATOM 878 C C . ARG A 1 108 ? -20.558 -8.235 39.636 1.00 94.44 108 ARG A C 1
ATOM 880 O O . ARG A 1 108 ? -21.096 -8.654 40.655 1.00 94.44 108 ARG A O 1
ATOM 887 N N . THR A 1 109 ? -20.552 -6.950 39.293 1.00 95.31 109 THR A N 1
ATOM 888 C CA . THR A 1 109 ? -21.191 -5.911 40.109 1.00 95.31 109 THR A CA 1
ATOM 889 C C . THR A 1 109 ? -22.697 -6.139 40.219 1.00 95.31 109 THR A C 1
ATOM 891 O O . THR A 1 109 ? -23.228 -6.059 41.321 1.00 95.31 109 THR A O 1
ATOM 894 N N . GLN A 1 110 ? -23.362 -6.512 39.121 1.00 95.75 110 GLN A N 1
ATOM 895 C CA . GLN A 1 110 ? -24.792 -6.819 39.124 1.00 95.75 110 GLN A CA 1
ATOM 896 C C . GLN A 1 110 ? -25.123 -7.974 40.078 1.00 95.75 110 GLN A C 1
ATOM 898 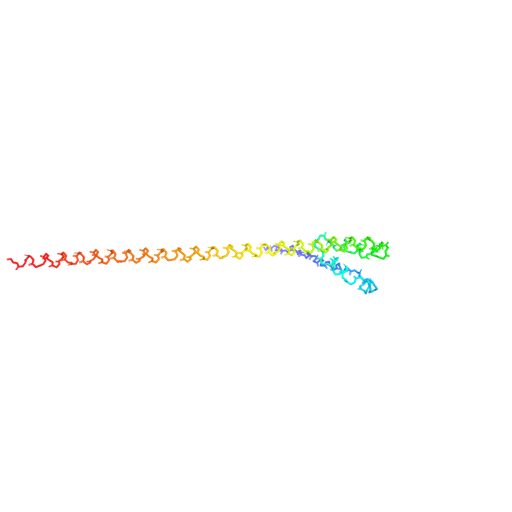O O . GLN A 1 110 ? -26.028 -7.832 40.889 1.00 95.75 110 GLN A O 1
ATOM 903 N N . ARG A 1 111 ? -24.365 -9.083 40.025 1.00 93.69 111 ARG A N 1
ATOM 904 C CA . ARG A 1 111 ? -24.566 -10.237 40.926 1.00 93.69 111 ARG A CA 1
ATOM 905 C C . ARG A 1 111 ? -24.383 -9.862 42.390 1.00 93.69 111 ARG A C 1
ATOM 907 O O . ARG A 1 111 ? -25.239 -10.175 43.206 1.00 93.69 111 ARG A O 1
ATOM 914 N N . SER A 1 112 ? -23.307 -9.138 42.695 1.00 95.62 112 SER A N 1
ATOM 915 C CA . SER A 1 112 ? -23.047 -8.661 44.054 1.00 95.62 112 SER A CA 1
ATOM 916 C C . SER A 1 112 ? -24.193 -7.787 44.560 1.00 95.62 112 SER A C 1
ATOM 918 O O . SER A 1 112 ? -24.634 -7.977 45.683 1.00 95.62 112 SER A O 1
ATOM 920 N N . GLN A 1 113 ? -24.706 -6.864 43.741 1.00 95.56 113 GLN A N 1
ATOM 921 C CA . GLN A 1 113 ? -25.837 -6.015 44.122 1.00 95.56 113 GLN A CA 1
ATOM 922 C C . GLN A 1 113 ? -27.118 -6.826 44.338 1.00 95.56 113 GLN A C 1
ATOM 924 O O . GLN A 1 113 ? -27.813 -6.597 45.323 1.00 95.56 113 GLN A O 1
ATOM 929 N N . THR A 1 114 ? -27.416 -7.790 43.461 1.00 95.31 114 THR A N 1
ATOM 930 C CA . THR A 1 114 ? -28.598 -8.651 43.613 1.00 95.31 114 THR A CA 1
ATOM 931 C C . THR A 1 114 ? -28.515 -9.545 44.846 1.00 95.31 114 THR A C 1
ATOM 933 O O . THR A 1 114 ? -29.506 -9.678 45.551 1.00 95.31 114 THR A O 1
ATOM 936 N N . GLU A 1 115 ? -27.347 -10.117 45.150 1.00 94.25 115 GLU A N 1
ATOM 937 C CA . GLU A 1 115 ? -27.138 -10.929 46.357 1.00 94.25 115 GLU A CA 1
ATOM 938 C C . GLU A 1 115 ? -27.288 -10.087 47.629 1.00 94.25 115 GLU A C 1
ATOM 940 O O . GLU A 1 115 ? -27.876 -10.529 48.612 1.00 94.25 115 GLU A O 1
ATOM 945 N N . GLN A 1 116 ? -26.792 -8.849 47.607 1.00 94.56 116 GLN A N 1
ATOM 946 C CA . GLN A 1 116 ? -26.858 -7.947 48.753 1.00 94.56 116 GLN A CA 1
ATOM 947 C C . GLN A 1 116 ? -28.280 -7.434 49.002 1.00 94.56 116 GLN A C 1
ATOM 949 O O . GLN A 1 116 ? -28.695 -7.359 50.155 1.00 94.56 116 GLN A O 1
ATOM 954 N N . ALA A 1 117 ? -29.031 -7.148 47.935 1.00 95.00 117 ALA A N 1
ATOM 955 C CA . ALA A 1 117 ? -30.448 -6.806 48.017 1.00 95.00 117 ALA A CA 1
ATOM 956 C C . ALA A 1 117 ? -31.287 -7.988 48.525 1.00 95.00 117 ALA A C 1
ATOM 958 O O . ALA A 1 117 ? -32.076 -7.814 49.447 1.00 95.00 117 ALA A O 1
ATOM 959 N N . ALA A 1 118 ? -31.061 -9.196 47.993 1.00 94.56 118 ALA A N 1
ATOM 960 C CA . ALA A 1 118 ? -31.747 -10.403 48.455 1.00 94.56 118 ALA A CA 1
ATOM 961 C C . ALA A 1 118 ? -31.480 -10.671 49.943 1.00 94.56 118 ALA A C 1
ATOM 963 O O . ALA A 1 118 ? -32.404 -10.962 50.693 1.00 94.56 118 ALA A O 1
ATOM 964 N N . LYS A 1 119 ? -30.232 -10.489 50.394 1.00 94.75 119 LYS A N 1
ATOM 965 C CA . LYS A 1 119 ? -29.876 -10.635 51.808 1.00 94.75 119 LYS A CA 1
ATOM 966 C C . LYS A 1 119 ? -30.584 -9.612 52.705 1.00 94.75 119 LYS A C 1
ATOM 968 O O . LYS A 1 119 ? -31.051 -9.972 53.776 1.00 94.75 119 LYS A O 1
ATOM 973 N N . GLN A 1 120 ? -30.665 -8.350 52.279 1.00 94.06 120 GLN A N 1
ATOM 974 C CA . GLN A 1 120 ? -31.394 -7.317 53.025 1.00 94.06 120 GLN A CA 1
ATOM 975 C C . GLN A 1 120 ? -32.886 -7.646 53.128 1.00 94.06 120 GLN A C 1
ATOM 977 O O . GLN A 1 120 ? -33.462 -7.528 54.205 1.00 94.06 120 GLN A O 1
ATOM 982 N N . GLU A 1 121 ? -33.491 -8.110 52.034 1.00 94.31 121 GLU A N 1
ATOM 983 C CA . GLU A 1 121 ? -34.895 -8.520 52.018 1.00 94.31 121 GLU A CA 1
ATOM 984 C C . GLU A 1 121 ? -35.145 -9.732 52.935 1.00 94.31 121 GLU A C 1
ATOM 986 O O . GLU A 1 121 ? -36.107 -9.736 53.703 1.00 94.31 121 GLU A O 1
ATOM 991 N N . GLU A 1 122 ? -34.255 -10.732 52.927 1.00 92.44 122 GLU A N 1
ATOM 992 C CA . GLU A 1 122 ? -34.308 -11.871 53.856 1.00 92.44 122 GLU A CA 1
ATOM 993 C C . GLU A 1 122 ? -34.174 -11.433 55.326 1.00 92.44 122 GLU A C 1
ATOM 995 O O . GLU A 1 122 ? -34.923 -11.915 56.184 1.00 92.44 122 GLU A O 1
ATOM 1000 N N . ASP A 1 123 ? -33.264 -10.502 55.630 1.00 93.62 123 ASP A N 1
ATOM 1001 C CA . ASP A 1 123 ? -33.072 -9.960 56.980 1.00 93.62 123 ASP A CA 1
ATOM 1002 C C . ASP A 1 123 ? -34.334 -9.210 57.462 1.00 93.62 123 ASP A C 1
ATOM 1004 O O . ASP A 1 123 ? -34.798 -9.426 58.587 1.00 93.62 123 ASP A O 1
ATOM 1008 N N . GLU A 1 124 ? -34.943 -8.380 56.607 1.00 94.25 124 GLU A N 1
ATOM 1009 C CA . GLU A 1 124 ? -36.192 -7.658 56.897 1.00 94.25 124 GLU A CA 1
ATOM 1010 C C . GLU A 1 124 ? -37.377 -8.611 57.120 1.00 94.25 124 GLU A C 1
ATOM 1012 O O . GLU A 1 124 ? -38.135 -8.467 58.089 1.00 94.25 124 GLU A O 1
ATOM 1017 N N . GLN A 1 125 ? -37.525 -9.624 56.261 1.00 93.06 125 GLN A N 1
ATOM 1018 C CA . GLN A 1 125 ? -38.556 -10.653 56.411 1.00 93.06 125 GLN A CA 1
ATOM 1019 C C . GLN A 1 125 ? -38.373 -11.443 57.713 1.00 93.06 125 GLN A C 1
ATOM 1021 O O . GLN A 1 125 ? -39.349 -11.697 58.428 1.00 93.06 125 GLN A O 1
ATOM 1026 N N . THR A 1 126 ? -37.129 -11.783 58.064 1.00 90.56 126 THR A N 1
ATOM 1027 C CA . THR A 1 126 ? -36.798 -12.489 59.308 1.00 90.56 126 THR A CA 1
ATOM 1028 C C . THR A 1 126 ? -37.163 -11.653 60.533 1.00 90.56 126 THR A C 1
ATOM 1030 O O . THR A 1 126 ? -37.829 -12.153 61.442 1.00 90.56 126 THR A O 1
ATOM 1033 N N . GLN A 1 127 ? -36.810 -10.364 60.548 1.00 91.00 127 GLN A N 1
ATOM 1034 C CA . GLN A 1 127 ? -37.183 -9.453 61.636 1.00 91.00 127 GLN A CA 1
ATOM 1035 C C . GLN A 1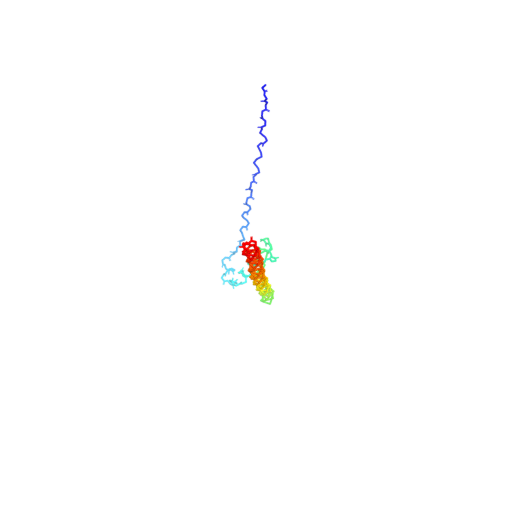 127 ? -38.706 -9.318 61.779 1.00 91.00 127 GLN A C 1
ATOM 1037 O O . GLN A 1 127 ? -39.231 -9.367 62.894 1.00 91.00 127 GLN A O 1
ATOM 1042 N N . SER A 1 128 ? -39.434 -9.215 60.661 1.00 91.81 128 SER A N 1
ATOM 1043 C CA . SER A 1 128 ? -40.902 -9.165 60.663 1.00 91.81 128 SER A CA 1
ATOM 1044 C C . SER A 1 128 ? -41.530 -10.429 61.263 1.00 91.81 128 SER A C 1
ATOM 1046 O O . SER A 1 128 ? -42.466 -10.350 62.065 1.00 91.81 128 SER A O 1
ATOM 1048 N N . LEU A 1 129 ? -41.004 -11.607 60.907 1.00 90.31 129 LEU A N 1
ATOM 1049 C CA . LEU A 1 129 ? -41.458 -12.889 61.447 1.00 90.31 129 LEU A CA 1
ATOM 1050 C C . LEU A 1 129 ? -41.214 -12.989 62.958 1.00 90.31 129 LEU A C 1
ATOM 1052 O O . LEU A 1 129 ? -42.130 -13.379 63.684 1.00 90.31 129 LEU A O 1
ATOM 1056 N N . LEU A 1 130 ? -40.029 -12.595 63.436 1.00 89.19 130 LEU A N 1
ATOM 1057 C CA . LEU A 1 130 ? -39.687 -12.607 64.864 1.00 89.19 130 LEU A CA 1
ATOM 1058 C C . LEU A 1 130 ? -40.618 -11.703 65.683 1.00 89.19 130 LEU A C 1
ATOM 1060 O O . LEU A 1 130 ? -41.199 -12.161 66.666 1.00 89.19 130 LEU A O 1
ATOM 1064 N N . GLY A 1 131 ? -40.862 -10.468 65.230 1.00 91.06 131 GLY A N 1
ATOM 1065 C CA . GLY A 1 131 ? -41.760 -9.541 65.928 1.00 91.06 131 GLY A CA 1
ATOM 1066 C C . GLY A 1 131 ? -43.202 -10.057 66.049 1.00 91.06 131 GLY A C 1
ATOM 1067 O O . GLY A 1 131 ? -43.868 -9.835 67.060 1.00 91.06 131 GLY A O 1
ATOM 1068 N N . ARG A 1 132 ? -43.695 -10.810 65.053 1.00 86.31 132 ARG A N 1
ATOM 1069 C CA . ARG A 1 132 ? -45.026 -11.449 65.117 1.00 86.31 132 ARG A CA 1
ATOM 1070 C C . ARG A 1 132 ? -45.092 -12.612 66.108 1.00 86.31 132 ARG A C 1
ATOM 1072 O O . ARG A 1 132 ? -46.189 -12.913 66.581 1.00 86.31 132 ARG A O 1
ATOM 1079 N N . ILE A 1 133 ? -43.971 -13.282 66.376 1.00 82.88 133 ILE A N 1
ATOM 1080 C CA . ILE A 1 133 ? -43.881 -14.381 67.346 1.00 82.88 133 ILE A CA 1
ATOM 1081 C C . ILE A 1 133 ? -43.790 -13.816 68.768 1.00 82.88 133 ILE A C 1
ATOM 1083 O O . ILE A 1 133 ? -44.534 -14.268 69.635 1.00 82.88 133 ILE A O 1
ATOM 1087 N N . GLU A 1 134 ? -42.959 -12.796 68.996 1.00 75.62 134 GLU A N 1
ATOM 1088 C CA . GLU A 1 134 ? -42.820 -12.149 70.311 1.00 75.62 134 GLU A CA 1
ATOM 1089 C C . GLU A 1 134 ? -44.102 -11.430 70.759 1.00 75.62 134 GLU A C 1
ATOM 1091 O O . GLU A 1 134 ? -44.442 -11.470 71.934 1.00 75.62 134 GLU A O 1
ATOM 1096 N N . GLY A 1 135 ? -44.873 -10.839 69.838 1.00 69.44 135 GLY A N 1
ATOM 1097 C CA . GLY A 1 135 ? -46.143 -10.173 70.164 1.00 69.44 135 GLY A CA 1
ATOM 1098 C C . GLY A 1 135 ? -47.333 -11.101 70.463 1.00 69.44 135 GLY A C 1
ATOM 1099 O O . GLY A 1 135 ? -48.444 -10.608 70.658 1.00 69.44 135 GLY A O 1
ATOM 1100 N N . LYS A 1 136 ? -47.150 -12.429 70.438 1.00 59.50 136 LYS A N 1
ATOM 1101 C CA . LYS A 1 136 ? -48.201 -13.435 70.699 1.00 59.50 136 LYS A CA 1
ATOM 1102 C C . LYS A 1 136 ? -48.035 -14.191 72.029 1.00 59.50 136 LYS A C 1
ATOM 1104 O O . LYS A 1 136 ? -48.788 -15.139 72.261 1.00 59.50 136 LYS A O 1
ATOM 1109 N N . ILE A 1 137 ? -47.091 -13.782 72.876 1.00 46.25 137 ILE A N 1
ATOM 1110 C CA . ILE A 1 137 ? -46.894 -14.262 74.257 1.00 46.25 137 ILE A CA 1
ATOM 1111 C C . ILE A 1 137 ? -47.291 -13.138 75.214 1.00 46.25 137 ILE A C 1
ATOM 1113 O O . ILE A 1 137 ? -47.950 -13.451 76.229 1.00 46.25 137 ILE A O 1
#

Radius of gyration: 37.49 Å; chains: 1; bounding box: 71×48×103 Å

Sequence (137 aa):
MIRDSAYSGHVADSKTSTGIQIPDDLKKKFPELIGLILQSESMNDEERQYWVNILPVMTPEQIQNLKDILSNEKQQLAAIDRKYAKEIERIGETQLLEQVDEERRRRRTQRSQTEQAAKQEEDEQTQSLLGRIEGKI